Protein AF-A0A0M8QM57-F1 (afdb_monomer_lite)

Sequence (102 aa):
MPNTLPSSPVSAEESEPPLRSGTGTGDTTLPPTAERCPLLAWGCTSTTSTPTWRLLSAHSTSNGEVEYCKCSCNAVVMLCQGEVAALTALPDTEPDSRDGGE

Organism: NCBI:txid36816

Secondary structure (DSSP, 8-state):
-----------------------------PPP--SS-GGGGGT-----SS--EEEEEEEEETTEEEEEEEETTS-EEEEETTEEEEEEE-------------

pLDDT: mean 71.61, std 16.7, range [43.06, 95.62]

Foldseek 3Di:
DDDDDDDDDDDPPDDPDPPPPPPPVPVPPVPPQCCDDPCVVVVAPDNDGDKDKDWPDWDQDPQGIWTWIAIPLRWIFIDGPNHTPDGPDHRPPPPPPPDDDD

Structure (mmCIF, N/CA/C/O backbone):
data_AF-A0A0M8QM57-F1
#
_entry.id   AF-A0A0M8QM57-F1
#
loop_
_atom_site.group_PDB
_atom_site.id
_atom_site.type_symbol
_atom_site.label_atom_id
_atom_site.label_alt_id
_atom_site.label_comp_id
_atom_site.label_asym_id
_atom_site.label_entity_id
_atom_site.label_seq_id
_atom_site.pdbx_PDB_ins_code
_atom_site.Cartn_x
_atom_site.Cartn_y
_atom_site.Cartn_z
_atom_site.occupancy
_atom_site.B_iso_or_equiv
_atom_site.auth_seq_id
_atom_site.auth_comp_id
_atom_site.auth_asym_id
_atom_site.auth_atom_id
_atom_site.pdbx_PDB_model_num
ATOM 1 N N . MET A 1 1 ? 21.470 16.266 72.851 1.00 47.31 1 MET A N 1
ATOM 2 C CA . MET A 1 1 ? 22.622 15.407 72.489 1.00 47.31 1 MET A CA 1
ATOM 3 C C . MET A 1 1 ? 22.661 14.225 73.450 1.00 47.31 1 MET A C 1
ATOM 5 O O . MET A 1 1 ? 22.453 14.494 74.626 1.00 47.31 1 MET A O 1
ATOM 9 N N . PRO A 1 2 ? 23.015 12.994 73.042 1.00 59.00 2 PRO A N 1
ATOM 10 C CA . PRO A 1 2 ? 22.853 12.324 71.745 1.00 59.00 2 PRO A CA 1
ATOM 11 C C . PRO A 1 2 ? 22.022 11.021 71.891 1.00 59.00 2 PRO A C 1
ATOM 13 O O . PRO A 1 2 ? 21.950 10.463 72.978 1.00 59.00 2 PRO A O 1
ATOM 16 N N . ASN A 1 3 ? 21.426 10.501 70.814 1.00 43.06 3 ASN A N 1
ATOM 17 C CA . ASN A 1 3 ? 21.355 9.043 70.648 1.00 43.06 3 ASN A CA 1
ATOM 18 C C . ASN A 1 3 ? 21.098 8.661 69.180 1.00 43.06 3 ASN A C 1
ATOM 20 O O . ASN A 1 3 ? 19.981 8.704 68.683 1.00 43.06 3 ASN A O 1
ATOM 24 N N . THR A 1 4 ? 22.215 8.394 68.506 1.00 55.38 4 THR A N 1
ATOM 25 C CA . THR A 1 4 ? 22.512 7.214 67.680 1.00 55.38 4 THR A CA 1
ATOM 26 C C . THR A 1 4 ? 21.429 6.685 66.728 1.00 55.38 4 THR A C 1
ATOM 28 O O . THR A 1 4 ? 20.505 5.983 67.129 1.00 55.38 4 THR A O 1
ATOM 31 N N . LEU A 1 5 ? 21.650 6.940 65.433 1.00 64.62 5 LEU A N 1
ATOM 32 C CA . LEU A 1 5 ? 21.105 6.182 64.301 1.00 64.62 5 LEU A CA 1
ATOM 33 C C . LEU A 1 5 ? 21.575 4.717 64.344 1.00 64.62 5 LEU A C 1
ATOM 35 O O . LEU A 1 5 ? 22.778 4.491 64.495 1.00 64.62 5 LEU A O 1
ATOM 39 N N . PRO A 1 6 ? 20.698 3.738 64.076 1.00 60.72 6 PRO A N 1
ATOM 40 C CA . PRO A 1 6 ? 21.114 2.475 63.502 1.00 60.72 6 PRO A CA 1
ATOM 41 C C . PRO A 1 6 ? 20.851 2.441 61.992 1.00 60.72 6 PRO A C 1
ATOM 43 O O . PRO A 1 6 ? 19.786 2.797 61.491 1.00 60.72 6 PRO A O 1
ATOM 46 N N . SER A 1 7 ? 21.902 2.008 61.309 1.00 50.47 7 SER A N 1
ATOM 47 C CA . SER A 1 7 ? 22.045 1.647 59.909 1.00 50.47 7 SER A CA 1
ATOM 48 C C . SER A 1 7 ? 20.844 0.940 59.286 1.00 50.47 7 SER A C 1
ATOM 50 O O . SER A 1 7 ? 20.265 0.025 59.870 1.00 50.47 7 SER A O 1
ATOM 52 N N . SER A 1 8 ? 20.572 1.301 58.032 1.00 59.34 8 SER A N 1
ATOM 53 C CA . SER A 1 8 ? 19.797 0.499 57.091 1.00 59.34 8 SER A CA 1
ATOM 54 C C . SER A 1 8 ? 20.298 -0.944 57.046 1.00 59.34 8 SER A C 1
ATOM 56 O O . SER A 1 8 ? 21.513 -1.178 57.032 1.00 59.34 8 SER A O 1
ATOM 58 N N . PRO A 1 9 ? 19.375 -1.892 56.859 1.00 55.62 9 PRO A N 1
ATOM 59 C CA . PRO A 1 9 ? 19.680 -2.992 55.970 1.00 55.62 9 PRO A CA 1
ATOM 60 C C . PRO A 1 9 ? 18.586 -3.207 54.919 1.00 55.62 9 PRO A C 1
ATOM 62 O O . PRO A 1 9 ? 17.396 -3.152 55.198 1.00 55.62 9 PRO A O 1
ATOM 65 N N . VAL A 1 10 ? 19.094 -3.522 53.730 1.00 43.72 10 VAL A N 1
ATOM 66 C CA . VAL A 1 10 ? 18.578 -4.449 52.720 1.00 43.72 10 VAL A CA 1
ATOM 67 C C . VAL A 1 10 ? 17.299 -4.105 51.944 1.00 43.72 10 VAL A C 1
ATOM 69 O O . VAL A 1 10 ? 16.212 -3.910 52.472 1.00 43.72 10 VAL A O 1
ATOM 72 N N . SER A 1 11 ? 17.514 -4.090 50.627 1.00 50.16 11 SER A N 1
ATOM 73 C CA . SER A 1 11 ? 16.584 -4.233 49.515 1.00 50.16 11 SER A CA 1
ATOM 74 C C . SER A 1 11 ? 15.218 -4.817 49.867 1.00 50.16 11 SER A C 1
ATOM 76 O O . SER A 1 11 ? 15.102 -5.990 50.210 1.00 50.16 11 SER A O 1
ATOM 78 N N . ALA A 1 12 ? 14.175 -4.023 49.635 1.00 51.78 12 ALA A N 1
ATOM 79 C CA . ALA A 1 12 ? 12.869 -4.553 49.280 1.00 51.78 12 ALA A CA 1
ATOM 80 C C . ALA A 1 12 ? 12.930 -5.012 47.813 1.00 51.78 12 ALA A C 1
ATOM 82 O O . ALA A 1 12 ? 12.533 -4.294 46.899 1.00 51.78 12 ALA A O 1
ATOM 83 N N . GLU A 1 13 ? 13.504 -6.191 47.593 1.00 58.16 13 GLU A N 1
ATOM 84 C CA . GLU A 1 13 ? 13.237 -6.989 46.400 1.00 58.16 13 GLU A CA 1
ATOM 85 C C . GLU A 1 13 ? 12.020 -7.860 46.722 1.00 58.16 13 GLU A C 1
ATOM 87 O O . GLU A 1 13 ? 12.171 -8.984 47.169 1.00 58.16 13 GLU A O 1
ATOM 92 N N . GLU A 1 14 ? 10.813 -7.302 46.599 1.00 55.66 14 GLU A N 1
ATOM 93 C CA . GLU A 1 14 ? 9.608 -8.094 46.323 1.00 55.66 14 GLU A CA 1
ATOM 94 C C . GLU A 1 14 ? 8.473 -7.170 45.863 1.00 55.66 14 GLU A C 1
ATOM 96 O O . GLU A 1 14 ? 7.731 -6.554 46.630 1.00 55.66 14 GLU A O 1
ATOM 101 N N . SER A 1 15 ? 8.368 -7.025 44.553 1.00 49.22 15 SER A N 1
ATOM 102 C CA . SER A 1 15 ? 7.103 -6.785 43.869 1.00 49.22 15 SER A CA 1
ATOM 103 C C . SER A 1 15 ? 7.306 -7.319 42.467 1.00 49.22 15 SER A C 1
ATOM 105 O O . SER A 1 15 ? 7.522 -6.568 41.522 1.00 49.22 15 SER A O 1
ATOM 107 N N . GLU A 1 16 ? 7.315 -8.648 42.358 1.00 59.50 16 GLU A N 1
ATOM 108 C CA . GLU A 1 16 ? 7.009 -9.306 41.096 1.00 59.50 16 GLU A CA 1
ATOM 109 C C . GLU A 1 16 ? 5.609 -8.837 40.669 1.00 59.50 16 GLU A C 1
ATOM 111 O O . GLU A 1 16 ? 4.623 -9.149 41.346 1.00 59.50 16 GLU A O 1
ATOM 116 N N . PRO A 1 17 ? 5.458 -8.078 39.567 1.00 58.91 17 PRO A N 1
ATOM 117 C CA . PRO A 1 17 ? 4.183 -8.090 38.875 1.00 58.91 17 PRO A CA 1
ATOM 118 C C . PRO A 1 17 ? 3.970 -9.527 38.382 1.00 58.91 17 PRO A C 1
ATOM 120 O O . PRO A 1 17 ? 4.949 -10.183 38.014 1.00 58.91 17 PRO A O 1
ATOM 123 N N . PRO A 1 18 ? 2.730 -10.047 38.348 1.00 51.38 18 PRO A N 1
ATOM 124 C CA . PRO A 1 18 ? 2.504 -11.383 37.830 1.00 51.38 18 PRO A CA 1
ATOM 125 C C . PRO A 1 18 ? 3.145 -11.455 36.449 1.00 51.38 18 PRO A C 1
ATOM 127 O O . PRO A 1 18 ? 2.838 -10.632 35.579 1.00 51.38 18 PRO A O 1
ATOM 130 N N . LEU A 1 19 ? 4.039 -12.432 36.271 1.00 54.97 19 LEU A N 1
ATOM 131 C CA . LEU A 1 19 ? 4.423 -12.955 34.973 1.00 54.97 19 LEU A CA 1
ATOM 132 C C . LEU A 1 19 ? 3.118 -13.329 34.273 1.00 54.97 19 LEU A C 1
ATOM 134 O O . LEU A 1 19 ? 2.638 -14.461 34.348 1.00 54.97 19 LEU A O 1
ATOM 138 N N . ARG A 1 20 ? 2.503 -12.354 33.594 1.00 56.06 20 ARG A N 1
ATOM 139 C CA . ARG A 1 20 ? 1.579 -12.640 32.517 1.00 56.06 20 ARG A CA 1
ATOM 140 C C . ARG A 1 20 ? 2.465 -13.353 31.523 1.00 56.06 20 ARG A C 1
ATOM 142 O O . ARG A 1 20 ? 3.205 -12.729 30.769 1.00 56.06 20 ARG A O 1
ATOM 149 N N . SER A 1 21 ? 2.399 -14.677 31.599 1.00 56.25 21 SER A N 1
ATOM 150 C CA . SER A 1 21 ? 2.688 -15.590 30.513 1.00 56.25 21 SER A CA 1
ATOM 151 C C . SER A 1 21 ? 1.771 -15.185 29.368 1.00 56.25 21 SER A C 1
ATOM 153 O O . SER A 1 21 ? 0.741 -15.790 29.100 1.00 56.25 21 SER A O 1
ATOM 155 N N . GLY A 1 22 ? 2.122 -14.076 28.726 1.00 46.59 22 GLY A N 1
ATOM 156 C CA . GLY A 1 22 ? 1.784 -13.824 27.359 1.00 46.59 22 GLY A CA 1
ATOM 157 C C . GLY A 1 22 ? 2.659 -14.773 26.577 1.00 46.59 22 GLY A C 1
ATOM 158 O O . GLY A 1 22 ? 3.686 -14.379 26.037 1.00 46.59 22 GLY A O 1
ATOM 159 N N . THR A 1 23 ? 2.199 -16.014 26.457 1.00 53.28 23 THR A N 1
ATOM 160 C CA . THR A 1 23 ? 2.256 -16.705 25.175 1.00 53.28 23 THR A CA 1
ATOM 161 C C . THR A 1 23 ? 1.444 -15.856 24.192 1.00 53.28 23 THR A C 1
ATOM 163 O O . THR A 1 23 ? 0.361 -16.221 23.754 1.00 53.28 23 THR A O 1
ATOM 166 N N . GLY A 1 24 ? 1.939 -14.653 23.895 1.00 47.25 24 GLY A N 1
ATOM 167 C CA . GLY A 1 24 ? 1.689 -14.015 22.633 1.00 47.25 24 GLY A CA 1
ATOM 168 C C . GLY A 1 24 ? 2.493 -14.870 21.691 1.00 47.25 24 GLY A C 1
ATOM 169 O O . GLY A 1 24 ? 3.688 -14.646 21.515 1.00 47.25 24 GLY A O 1
ATOM 170 N N . THR A 1 25 ? 1.847 -15.923 21.185 1.00 53.41 25 THR A N 1
ATOM 171 C CA . THR A 1 25 ? 2.138 -16.458 19.867 1.00 53.41 25 THR A CA 1
ATOM 172 C C . THR A 1 25 ? 2.522 -15.245 19.059 1.00 53.41 25 THR A C 1
ATOM 174 O O . THR A 1 25 ? 1.704 -14.334 18.910 1.00 53.41 25 THR A O 1
ATOM 177 N N . GLY A 1 26 ? 3.803 -15.155 18.712 1.00 52.69 26 GLY A N 1
ATOM 178 C CA . GLY A 1 26 ? 4.236 -14.178 17.756 1.00 52.69 26 GLY A CA 1
ATOM 179 C C . GLY A 1 26 ? 3.374 -14.451 16.545 1.00 52.69 26 GLY A C 1
ATOM 180 O O . GLY A 1 26 ? 3.704 -15.307 15.736 1.00 52.69 26 GLY A O 1
ATOM 181 N N . ASP A 1 27 ? 2.301 -13.686 16.402 1.00 50.94 27 ASP A N 1
ATOM 182 C CA . A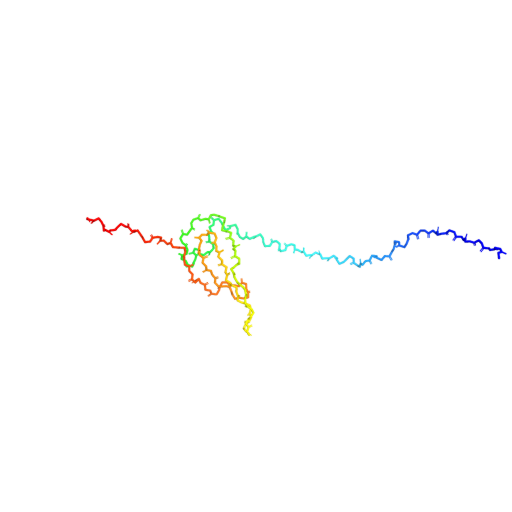SP A 1 27 ? 1.827 -13.273 15.107 1.00 50.94 27 ASP A CA 1
ATOM 183 C C . ASP A 1 27 ? 2.880 -12.281 14.601 1.00 50.94 27 ASP A C 1
ATOM 185 O O . ASP A 1 27 ? 2.665 -11.105 14.350 1.00 50.94 27 ASP A O 1
ATOM 189 N N . THR A 1 28 ? 4.112 -12.779 14.485 1.00 49.28 28 THR A N 1
ATOM 190 C CA . THR A 1 28 ? 4.926 -12.433 13.352 1.00 49.28 28 THR A CA 1
ATOM 191 C C . THR A 1 28 ? 4.198 -13.116 12.206 1.00 49.28 28 THR A C 1
ATOM 193 O O . THR A 1 28 ? 4.602 -14.183 11.747 1.00 49.28 28 THR A O 1
ATOM 196 N N . THR A 1 29 ? 3.081 -12.515 11.774 1.00 50.25 29 THR A N 1
ATOM 197 C CA . THR A 1 29 ? 2.732 -12.513 10.365 1.00 50.25 29 THR A CA 1
ATOM 198 C C . THR A 1 29 ? 3.994 -11.996 9.701 1.00 50.25 29 THR A C 1
ATOM 200 O O . THR A 1 29 ? 4.246 -10.794 9.621 1.00 50.25 29 THR A O 1
ATOM 203 N N . LEU A 1 30 ? 4.880 -12.933 9.356 1.00 49.00 30 LEU A N 1
ATOM 204 C CA . LEU A 1 30 ? 5.945 -12.678 8.419 1.00 49.00 30 LEU A CA 1
ATOM 205 C C . LEU A 1 30 ? 5.203 -12.072 7.234 1.00 49.00 30 LEU A C 1
ATOM 207 O O . LEU A 1 30 ? 4.284 -12.731 6.728 1.00 49.00 30 LEU A O 1
ATOM 211 N N . PRO A 1 31 ? 5.492 -10.810 6.864 1.00 56.34 31 PRO A N 1
ATOM 212 C CA . PRO A 1 31 ? 4.824 -10.219 5.726 1.00 56.34 31 PRO A CA 1
ATOM 213 C C . PRO A 1 31 ? 5.016 -11.216 4.585 1.00 56.34 31 PRO A C 1
ATOM 215 O O . PRO A 1 31 ? 6.135 -11.734 4.449 1.00 56.34 31 PRO A O 1
ATOM 218 N N . PRO A 1 32 ? 3.945 -11.567 3.842 1.00 53.28 32 PRO A N 1
ATOM 219 C CA . PRO A 1 32 ? 4.076 -12.479 2.717 1.00 53.28 32 PRO A CA 1
ATOM 220 C C . PRO A 1 32 ? 5.285 -11.992 1.943 1.00 53.28 32 PRO A C 1
ATOM 222 O O . PRO A 1 32 ? 5.391 -10.782 1.731 1.00 53.28 32 PRO A O 1
ATOM 225 N N . THR A 1 33 ? 6.234 -12.886 1.657 1.00 53.94 33 THR A N 1
ATOM 226 C CA . THR A 1 33 ? 7.434 -12.589 0.874 1.00 53.94 33 THR A CA 1
ATOM 227 C C . THR A 1 33 ? 6.948 -12.035 -0.449 1.00 53.94 33 THR A C 1
ATOM 229 O O . THR A 1 33 ? 6.658 -12.766 -1.396 1.00 53.94 33 THR A O 1
ATOM 232 N N . ALA A 1 34 ? 6.715 -10.731 -0.460 1.00 56.06 34 ALA A N 1
ATOM 233 C CA . ALA A 1 34 ? 6.152 -10.005 -1.559 1.00 56.06 34 ALA A CA 1
ATOM 234 C C . ALA A 1 34 ? 7.357 -9.732 -2.433 1.00 56.06 34 ALA A C 1
ATOM 236 O O . ALA A 1 34 ? 7.821 -8.606 -2.544 1.00 56.06 34 ALA A O 1
ATOM 237 N N . GLU A 1 35 ? 7.840 -10.809 -3.062 1.00 60.16 35 GLU A N 1
ATOM 238 C CA . GLU A 1 35 ? 8.850 -10.843 -4.123 1.00 60.16 35 GLU A CA 1
ATOM 239 C C . GLU A 1 35 ? 8.461 -9.926 -5.297 1.00 60.16 35 GLU A C 1
ATOM 241 O O . GLU A 1 35 ? 9.180 -9.814 -6.292 1.00 60.16 35 GLU A O 1
ATOM 246 N N . ARG A 1 36 ? 7.278 -9.304 -5.217 1.00 67.62 36 ARG A N 1
ATOM 247 C CA . ARG A 1 36 ? 6.707 -8.354 -6.146 1.00 67.62 36 ARG A CA 1
ATOM 248 C C . ARG A 1 36 ? 5.827 -7.339 -5.413 1.00 67.62 36 ARG A C 1
ATOM 250 O O . ARG A 1 36 ? 5.285 -7.621 -4.346 1.00 67.62 36 ARG A O 1
ATOM 257 N N . CYS A 1 37 ? 5.614 -6.180 -6.033 1.00 73.94 37 CYS A N 1
ATOM 258 C CA . CYS A 1 37 ? 4.704 -5.159 -5.523 1.00 73.94 37 CYS A CA 1
ATOM 259 C C . CYS A 1 37 ? 3.285 -5.740 -5.311 1.00 73.94 37 CYS A C 1
ATOM 261 O O . CYS A 1 37 ? 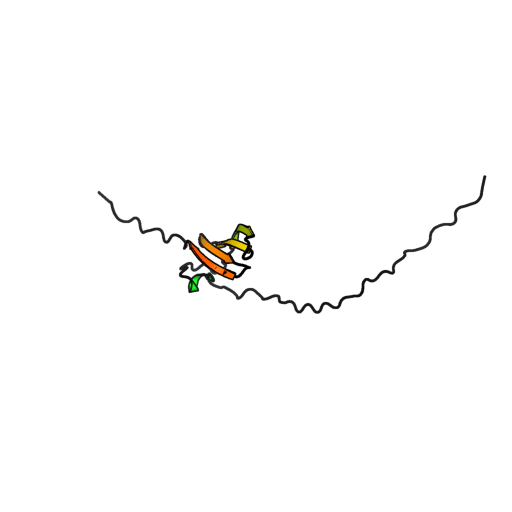2.696 -6.243 -6.270 1.00 73.94 37 CYS A O 1
ATOM 263 N N . PRO A 1 38 ? 2.682 -5.647 -4.108 1.00 74.38 38 PRO A N 1
ATOM 264 C CA . PRO A 1 38 ? 1.345 -6.201 -3.845 1.00 74.38 38 PRO A CA 1
ATOM 265 C C . PRO A 1 38 ? 0.244 -5.485 -4.644 1.00 74.38 38 PRO A C 1
ATOM 267 O O . PRO A 1 38 ? -0.864 -5.993 -4.791 1.00 74.38 38 PRO A O 1
ATOM 270 N N . LEU A 1 39 ? 0.564 -4.327 -5.228 1.00 79.56 39 LEU A N 1
ATOM 271 C CA . LEU A 1 39 ? -0.313 -3.590 -6.131 1.00 79.56 39 LEU A CA 1
ATOM 272 C C . LEU A 1 39 ? -0.358 -4.167 -7.550 1.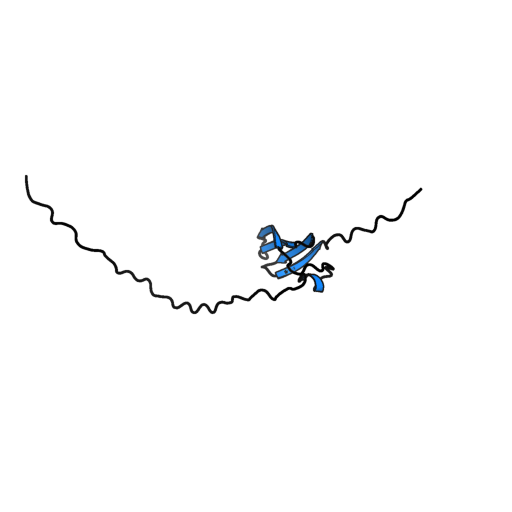00 79.56 39 LEU A C 1
ATOM 274 O O . LEU A 1 39 ? -1.051 -3.614 -8.397 1.00 79.56 39 LEU A O 1
ATOM 278 N N . LEU A 1 40 ? 0.340 -5.271 -7.837 1.00 79.44 40 LEU A N 1
ATOM 279 C CA . LEU A 1 40 ? 0.227 -5.978 -9.120 1.00 79.44 40 LEU A CA 1
ATOM 280 C C . LEU A 1 40 ? -1.214 -6.375 -9.439 1.00 79.44 40 LEU A C 1
ATOM 282 O O . LEU A 1 40 ? -1.669 -6.172 -10.560 1.00 79.44 40 LEU A O 1
ATOM 286 N N . ALA A 1 41 ? -1.949 -6.874 -8.441 1.00 77.75 41 ALA A N 1
ATOM 287 C CA . ALA A 1 41 ? -3.369 -7.200 -8.586 1.00 77.75 41 ALA A CA 1
ATOM 288 C C . ALA A 1 41 ? -4.239 -5.963 -8.894 1.00 77.75 41 ALA A C 1
ATOM 290 O O . ALA A 1 41 ? -5.353 -6.100 -9.387 1.00 77.75 41 ALA A O 1
ATOM 291 N N . TRP A 1 42 ? -3.707 -4.765 -8.639 1.00 76.88 42 TRP A N 1
ATOM 292 C CA . TRP A 1 42 ? -4.345 -3.470 -8.864 1.00 76.88 42 TRP A CA 1
ATOM 293 C C . TRP A 1 42 ? -3.816 -2.752 -10.120 1.00 76.88 42 TRP A C 1
ATOM 295 O O . TRP A 1 42 ? -4.151 -1.594 -10.350 1.00 76.88 42 TRP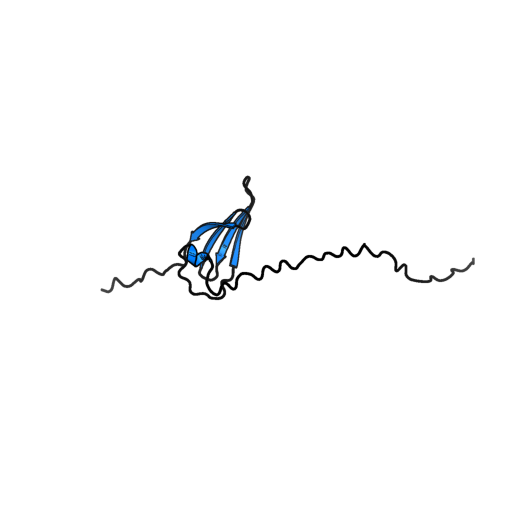 A O 1
ATOM 305 N N . GLY A 1 43 ? -2.991 -3.416 -10.939 1.00 74.56 43 GLY A N 1
ATOM 306 C CA . GLY A 1 43 ? -2.464 -2.867 -12.193 1.00 74.56 43 GLY A CA 1
ATOM 307 C C . GLY A 1 43 ? -1.090 -2.199 -12.091 1.00 74.56 43 GLY A C 1
ATOM 308 O O . GLY A 1 43 ? -0.608 -1.651 -13.078 1.00 74.56 43 GLY A O 1
ATOM 309 N N . CYS A 1 44 ? -0.422 -2.254 -10.935 1.00 75.81 44 CYS A N 1
ATOM 310 C CA . CYS A 1 44 ? 0.967 -1.811 -10.827 1.00 75.81 44 CYS A CA 1
ATOM 311 C C . CYS A 1 44 ? 1.878 -2.747 -11.629 1.00 75.81 44 CYS A C 1
ATOM 313 O O . CYS A 1 44 ? 1.946 -3.940 -11.353 1.00 75.81 44 CYS A O 1
ATOM 315 N N . THR A 1 45 ? 2.622 -2.211 -12.592 1.00 74.38 45 THR A N 1
ATOM 316 C CA . THR A 1 45 ? 3.543 -2.980 -13.451 1.00 74.38 45 THR A CA 1
ATOM 317 C C . THR A 1 45 ? 4.955 -3.089 -12.876 1.00 74.38 45 THR A C 1
ATOM 319 O O . THR A 1 45 ? 5.847 -3.659 -13.504 1.00 74.38 45 THR A O 1
ATOM 322 N N . SER A 1 46 ? 5.183 -2.552 -11.676 1.00 74.38 46 SER A N 1
ATOM 323 C CA . SER A 1 46 ? 6.509 -2.521 -11.071 1.00 74.38 46 SER A CA 1
ATOM 324 C C . SER A 1 46 ? 7.006 -3.919 -10.711 1.00 74.38 46 SER A C 1
ATOM 326 O O . SER A 1 46 ? 6.359 -4.668 -9.978 1.00 74.38 46 SER A O 1
ATOM 328 N N . THR A 1 47 ? 8.213 -4.240 -11.174 1.00 72.00 47 THR A N 1
ATOM 329 C CA . THR A 1 47 ? 8.923 -5.486 -10.862 1.00 72.00 47 THR A CA 1
ATOM 330 C C . THR A 1 47 ? 9.727 -5.405 -9.563 1.00 72.00 47 THR A C 1
ATOM 332 O O . THR A 1 47 ? 10.568 -6.264 -9.319 1.00 72.00 47 THR A O 1
ATOM 335 N N . THR A 1 48 ? 9.516 -4.373 -8.738 1.00 71.31 48 THR A N 1
ATOM 336 C CA . THR A 1 48 ? 10.253 -4.194 -7.482 1.00 71.31 48 THR A CA 1
ATOM 337 C C . THR A 1 48 ? 9.973 -5.351 -6.528 1.00 71.31 48 THR A C 1
ATOM 339 O O . THR A 1 48 ? 8.838 -5.533 -6.083 1.00 71.31 48 THR A O 1
ATOM 342 N N . SER A 1 49 ? 11.026 -6.103 -6.201 1.00 69.19 49 SER A N 1
ATOM 343 C CA . SER A 1 49 ? 10.949 -7.291 -5.343 1.00 69.19 49 SER A CA 1
ATOM 344 C C . SER A 1 49 ? 10.912 -6.995 -3.848 1.00 69.19 49 SER A C 1
ATOM 346 O O . SER A 1 49 ? 10.609 -7.877 -3.059 1.00 69.19 49 SER A O 1
ATOM 348 N N . THR A 1 50 ? 11.211 -5.759 -3.449 1.00 74.19 50 THR A N 1
ATOM 349 C CA . THR A 1 50 ? 11.165 -5.297 -2.055 1.00 74.19 50 THR A CA 1
ATOM 350 C C . THR A 1 50 ? 10.459 -3.940 -1.984 1.00 74.19 50 THR A C 1
ATOM 352 O O . THR A 1 50 ? 11.097 -2.896 -1.816 1.00 74.19 50 THR A O 1
ATOM 355 N N . PRO A 1 51 ? 9.128 -3.904 -2.193 1.00 79.75 51 PRO A N 1
ATOM 356 C CA . PRO A 1 51 ? 8.377 -2.658 -2.127 1.00 79.75 51 PRO A CA 1
ATOM 357 C C . PRO A 1 51 ? 8.478 -2.073 -0.714 1.00 79.75 51 PRO A C 1
ATOM 359 O O . PRO A 1 51 ? 8.078 -2.707 0.261 1.00 79.75 51 PRO A O 1
ATOM 362 N N . THR A 1 52 ? 9.007 -0.857 -0.599 1.00 85.56 52 THR A N 1
ATOM 363 C CA . THR A 1 52 ? 8.968 -0.100 0.656 1.00 85.56 52 THR A CA 1
ATOM 364 C C . THR A 1 52 ? 7.816 0.887 0.612 1.00 85.56 52 THR A C 1
ATOM 366 O O . THR A 1 52 ? 7.434 1.374 -0.455 1.00 85.56 52 THR A O 1
ATOM 369 N N . TRP A 1 53 ? 7.248 1.170 1.779 1.00 87.88 53 TRP A N 1
ATOM 370 C CA . TRP A 1 53 ? 6.080 2.026 1.920 1.00 87.88 53 TRP A CA 1
ATOM 371 C C . TRP A 1 53 ? 6.430 3.263 2.725 1.00 87.88 53 TRP A C 1
ATOM 373 O O . TRP A 1 53 ? 7.113 3.190 3.746 1.00 87.88 53 TRP A O 1
ATOM 383 N N . ARG A 1 54 ? 5.946 4.409 2.258 1.00 92.75 54 ARG A N 1
ATOM 384 C CA . ARG A 1 54 ? 6.019 5.678 2.968 1.00 92.75 54 ARG A CA 1
ATOM 385 C C . ARG A 1 54 ? 4.608 6.215 3.144 1.00 92.75 54 ARG A C 1
ATOM 387 O O . ARG A 1 54 ? 3.923 6.467 2.155 1.00 92.75 54 ARG A O 1
ATOM 394 N N . LEU A 1 55 ? 4.213 6.451 4.388 1.00 94.19 55 LEU A N 1
ATOM 395 C CA . LEU A 1 55 ? 3.010 7.213 4.699 1.00 94.19 55 LEU A CA 1
ATOM 396 C C . LEU A 1 55 ? 3.197 8.662 4.223 1.00 94.19 55 LEU A C 1
ATOM 398 O O . LEU A 1 55 ? 4.186 9.310 4.568 1.00 94.19 55 LEU A O 1
ATOM 402 N N . LEU A 1 56 ? 2.277 9.146 3.392 1.00 93.50 56 LEU A N 1
ATOM 403 C CA . LEU A 1 56 ? 2.225 10.531 2.925 1.00 93.50 56 LEU A CA 1
ATOM 404 C C . LEU A 1 56 ? 1.371 11.383 3.860 1.00 93.50 56 LEU A C 1
ATOM 406 O O . LEU A 1 56 ? 1.796 12.459 4.274 1.00 93.50 56 LEU A O 1
ATOM 410 N N . SER A 1 57 ? 0.176 10.897 4.192 1.00 94.38 57 SER A N 1
ATOM 411 C CA . SER A 1 57 ? -0.732 11.554 5.126 1.00 94.38 57 SER A CA 1
ATOM 412 C C . SER A 1 57 ? -1.672 10.546 5.777 1.00 94.38 57 SER A C 1
ATOM 414 O O . SER A 1 57 ? -1.959 9.495 5.210 1.00 94.38 57 SER A O 1
ATOM 416 N N . ALA A 1 58 ? -2.151 10.884 6.969 1.00 94.31 58 ALA A N 1
ATOM 417 C CA . ALA A 1 58 ? -3.176 10.140 7.685 1.00 94.31 58 ALA A CA 1
ATOM 418 C C . ALA A 1 58 ? -4.218 11.126 8.216 1.00 94.31 58 ALA A C 1
ATOM 420 O O . ALA A 1 58 ? -3.876 12.214 8.691 1.00 94.31 58 ALA A O 1
ATOM 421 N N . HIS A 1 59 ? -5.488 10.758 8.103 1.00 92.94 59 HIS A N 1
ATOM 422 C CA . HIS A 1 59 ? -6.621 11.587 8.475 1.00 92.94 59 HIS A CA 1
ATOM 423 C C . HIS A 1 59 ? -7.673 10.734 9.176 1.00 92.94 59 HIS A C 1
ATOM 425 O O . HIS A 1 59 ? -8.184 9.771 8.606 1.00 92.94 59 HIS A O 1
ATOM 431 N N . SER A 1 60 ? -8.057 11.120 10.388 1.00 93.81 60 SER A N 1
ATOM 432 C CA . SER A 1 60 ? -9.212 10.522 11.052 1.00 93.81 60 SER A CA 1
ATOM 433 C C . SER A 1 60 ? -10.493 11.164 10.509 1.00 93.81 60 SER A C 1
ATOM 435 O O . SER A 1 60 ? -10.643 12.387 10.503 1.00 93.81 60 SER A O 1
ATOM 437 N N . THR A 1 61 ? -11.423 10.341 10.036 1.00 89.25 61 THR A N 1
ATOM 438 C CA . THR A 1 61 ? -12.745 10.751 9.542 1.00 89.25 61 THR A CA 1
ATOM 439 C C . THR A 1 61 ? -13.842 10.172 10.436 1.00 89.25 61 THR A C 1
ATOM 441 O O . THR A 1 61 ? -13.586 9.292 11.257 1.00 89.25 61 THR A O 1
ATOM 444 N N . SER A 1 62 ? -15.095 10.607 10.260 1.00 91.44 62 SER A N 1
ATOM 445 C CA . SER A 1 62 ? -16.239 10.004 10.967 1.00 91.44 62 SER A CA 1
ATOM 446 C C . SER A 1 62 ? -16.417 8.508 10.677 1.00 91.44 62 SER A C 1
ATOM 448 O O . SER A 1 62 ? -17.050 7.810 11.462 1.00 91.44 62 SER A O 1
ATOM 450 N N . ASN A 1 63 ? -15.862 8.022 9.562 1.00 85.25 63 ASN A N 1
ATOM 451 C CA . ASN A 1 63 ? -15.972 6.639 9.098 1.00 85.25 63 ASN A CA 1
ATOM 452 C C . ASN A 1 63 ? -14.721 5.798 9.427 1.00 85.25 63 ASN A C 1
ATOM 454 O O . ASN A 1 63 ? -14.602 4.663 8.964 1.00 85.25 63 ASN A O 1
ATOM 458 N N . GLY A 1 64 ? -13.786 6.347 10.209 1.00 90.44 64 GLY A N 1
ATOM 459 C CA . GLY A 1 64 ? -12.517 5.712 10.562 1.00 90.44 64 GLY A CA 1
ATOM 460 C C . GLY A 1 64 ? -11.308 6.440 9.982 1.00 90.44 64 GLY A C 1
ATOM 461 O O . GLY A 1 64 ? -11.406 7.579 9.517 1.00 90.44 64 GLY A O 1
ATOM 462 N N . GLU A 1 65 ? -10.153 5.788 10.038 1.00 94.12 65 GLU A N 1
ATOM 463 C CA . GLU A 1 65 ? -8.886 6.369 9.594 1.00 94.12 65 GLU A CA 1
ATOM 464 C C . GLU A 1 65 ? -8.654 6.140 8.104 1.00 94.12 65 GLU A C 1
ATOM 466 O O . GLU A 1 65 ? -8.868 5.040 7.591 1.00 94.12 65 GLU A O 1
ATOM 471 N N . VAL A 1 66 ? -8.221 7.200 7.424 1.00 94.94 66 VAL A N 1
ATOM 472 C CA . VAL A 1 66 ? -7.826 7.197 6.018 1.00 94.94 66 VAL A CA 1
ATOM 473 C C . VAL A 1 66 ? -6.346 7.527 5.937 1.00 94.94 66 VAL A C 1
ATOM 475 O O . VAL A 1 66 ? -5.911 8.562 6.440 1.00 94.94 66 VAL A O 1
ATOM 478 N N . GLU A 1 67 ? -5.579 6.687 5.259 1.00 95.62 67 GLU A N 1
ATOM 479 C CA . GLU A 1 67 ? -4.141 6.863 5.086 1.00 95.62 67 GLU A CA 1
ATOM 480 C C . GLU A 1 67 ? -3.789 6.869 3.604 1.00 95.62 67 GLU A C 1
ATOM 482 O O . GLU A 1 67 ? -4.301 6.078 2.817 1.00 95.62 67 GLU A O 1
ATOM 487 N N . TYR A 1 68 ? -2.884 7.754 3.211 1.00 94.00 68 TYR A N 1
ATOM 488 C CA . TYR A 1 68 ? -2.323 7.787 1.871 1.00 94.00 68 TYR A CA 1
ATOM 489 C C . TYR A 1 68 ? -0.894 7.278 1.940 1.00 94.00 68 TYR A C 1
ATOM 491 O O . TYR A 1 68 ? -0.037 7.903 2.563 1.00 94.00 68 TYR A O 1
ATOM 499 N N . CYS A 1 69 ? -0.619 6.162 1.276 1.00 92.31 69 CYS A N 1
ATOM 500 C CA . CYS A 1 69 ? 0.685 5.511 1.295 1.00 92.31 69 CYS A CA 1
ATOM 501 C C . CYS A 1 69 ? 1.289 5.491 -0.107 1.00 92.31 69 CYS A C 1
ATOM 503 O O . CYS A 1 69 ? 0.638 5.109 -1.078 1.00 92.31 69 CYS A O 1
ATOM 505 N N . LYS A 1 70 ? 2.562 5.874 -0.211 1.00 90.62 70 LYS A N 1
ATOM 506 C CA . LYS A 1 70 ? 3.352 5.790 -1.437 1.00 90.62 70 LYS A CA 1
ATOM 507 C C . LYS A 1 70 ? 4.276 4.584 -1.378 1.00 90.62 70 LYS A C 1
ATOM 509 O O . LYS A 1 70 ? 5.074 4.451 -0.450 1.00 90.62 70 LYS A O 1
ATOM 514 N N . CYS A 1 71 ? 4.194 3.732 -2.388 1.00 87.94 71 CYS A N 1
ATOM 515 C CA . CYS A 1 71 ? 5.141 2.645 -2.587 1.00 87.94 71 CYS A CA 1
ATOM 516 C C . CYS A 1 71 ? 6.428 3.179 -3.239 1.00 87.94 71 CYS A C 1
ATOM 518 O O . CYS A 1 71 ? 6.396 4.142 -4.008 1.00 87.94 71 CYS A O 1
ATOM 520 N N . SER A 1 72 ? 7.560 2.511 -3.015 1.00 87.06 72 SER A N 1
ATOM 521 C CA . SER A 1 72 ? 8.836 2.794 -3.693 1.00 87.06 72 SER A CA 1
ATOM 522 C C . SER A 1 72 ? 8.774 2.721 -5.217 1.00 87.06 72 SER A C 1
ATOM 524 O O . SER A 1 72 ? 9.609 3.322 -5.883 1.00 87.06 72 SER A O 1
ATOM 526 N N . CYS A 1 73 ? 7.778 2.036 -5.784 1.00 84.88 73 CYS A N 1
ATOM 527 C CA . CYS A 1 73 ? 7.540 2.055 -7.221 1.00 84.88 73 CYS A CA 1
ATOM 528 C C . CYS A 1 73 ? 6.937 3.368 -7.735 1.00 84.88 73 CYS A C 1
ATOM 530 O O . CYS A 1 73 ? 6.865 3.523 -8.940 1.00 84.88 73 CYS A O 1
ATOM 532 N N . ASN A 1 74 ? 6.556 4.301 -6.855 1.00 86.31 74 ASN A N 1
ATOM 533 C CA . ASN A 1 74 ? 5.783 5.529 -7.088 1.00 86.31 74 ASN A CA 1
ATOM 534 C C . ASN A 1 74 ? 4.256 5.389 -7.144 1.00 86.31 74 ASN A C 1
ATOM 536 O O . ASN A 1 74 ? 3.582 6.414 -7.196 1.00 86.31 74 ASN A O 1
ATOM 540 N N . ALA A 1 75 ? 3.701 4.182 -7.018 1.00 87.88 75 ALA A N 1
ATOM 541 C CA . ALA A 1 75 ? 2.260 4.016 -6.835 1.00 87.88 75 ALA A CA 1
ATOM 542 C C . ALA A 1 75 ? 1.776 4.660 -5.523 1.00 87.88 75 ALA A C 1
ATOM 544 O O . ALA A 1 75 ? 2.474 4.594 -4.505 1.00 87.88 75 ALA A O 1
ATOM 545 N N . VAL A 1 76 ? 0.567 5.224 -5.530 1.00 90.94 76 VAL A N 1
ATOM 546 C CA . VAL A 1 76 ? -0.091 5.783 -4.340 1.00 90.94 76 VAL A CA 1
ATOM 547 C C . VAL A 1 76 ? -1.407 5.061 -4.104 1.00 90.94 76 VAL A C 1
ATOM 549 O O . VAL A 1 76 ? -2.236 4.964 -5.008 1.00 90.94 76 VAL A O 1
ATOM 552 N N . VAL A 1 77 ? -1.597 4.575 -2.881 1.00 92.00 77 VAL A N 1
ATOM 553 C CA . VAL A 1 77 ? -2.840 3.949 -2.425 1.00 92.00 77 VAL A CA 1
ATOM 554 C C . VAL A 1 77 ? -3.476 4.745 -1.306 1.00 92.00 77 VAL A C 1
ATOM 556 O O . VAL A 1 77 ? -2.790 5.400 -0.522 1.00 92.00 77 VAL A O 1
ATOM 559 N N . MET A 1 78 ? -4.793 4.617 -1.223 1.00 92.44 78 MET A N 1
ATOM 560 C CA . MET A 1 78 ? -5.593 5.007 -0.080 1.00 92.44 78 MET A CA 1
ATOM 561 C C . MET A 1 78 ? -5.925 3.753 0.728 1.00 92.44 78 MET A C 1
ATOM 563 O O . MET A 1 78 ? -6.514 2.807 0.194 1.00 92.44 78 MET A O 1
ATOM 567 N N . LEU A 1 79 ? -5.548 3.752 2.000 1.00 92.06 79 LEU A N 1
ATOM 568 C CA . LEU A 1 79 ? -5.965 2.765 2.981 1.00 92.06 79 LEU A CA 1
ATOM 569 C C . LEU A 1 79 ? -7.130 3.333 3.795 1.00 92.06 79 LEU A C 1
ATOM 571 O O . LEU A 1 79 ? -7.104 4.502 4.178 1.00 92.06 79 LEU A O 1
ATOM 575 N N . CYS A 1 80 ? -8.120 2.500 4.086 1.00 92.00 80 CYS A N 1
ATOM 576 C CA . CYS A 1 80 ? -9.163 2.777 5.065 1.00 92.00 80 CYS A CA 1
ATOM 577 C C . CYS A 1 80 ? -9.052 1.721 6.165 1.00 92.00 80 CYS A C 1
ATOM 579 O O . CYS A 1 80 ? -9.161 0.534 5.875 1.00 92.00 80 CYS A O 1
ATOM 581 N N . GLN A 1 81 ? -8.821 2.144 7.411 1.00 88.81 81 GLN A N 1
ATOM 582 C CA . GLN A 1 81 ? -8.618 1.239 8.556 1.00 88.81 81 GLN A CA 1
ATOM 583 C C . GLN A 1 81 ? -7.519 0.179 8.312 1.00 88.81 81 GLN A C 1
ATOM 585 O O . GLN A 1 81 ? -7.647 -0.971 8.720 1.00 88.81 81 GLN A O 1
ATOM 590 N N . GLY A 1 82 ? -6.438 0.563 7.623 1.00 85.19 82 GLY A N 1
ATOM 591 C CA . GLY A 1 82 ? -5.322 -0.329 7.290 1.00 85.19 82 GLY A CA 1
ATOM 592 C C . GLY A 1 82 ? -5.536 -1.237 6.069 1.00 85.19 82 GLY A C 1
ATOM 593 O O . GLY A 1 82 ? -4.607 -1.943 5.680 1.00 85.19 82 GLY A O 1
ATOM 594 N N . GLU A 1 83 ? -6.704 -1.202 5.419 1.00 87.50 83 GLU A N 1
ATOM 595 C CA . GLU A 1 83 ? -6.999 -1.989 4.212 1.00 87.50 83 GLU A CA 1
ATOM 596 C C . GLU A 1 83 ? -6.971 -1.128 2.943 1.00 87.50 83 GLU A C 1
ATOM 598 O O . GLU A 1 83 ? -7.434 0.010 2.952 1.00 87.50 83 GLU A O 1
ATOM 603 N N . VAL A 1 84 ? -6.468 -1.663 1.821 1.00 87.50 84 VAL A N 1
ATOM 604 C CA . VAL A 1 84 ? -6.437 -0.941 0.532 1.00 87.50 84 VAL A CA 1
ATOM 605 C C . VAL A 1 84 ? -7.857 -0.709 0.027 1.00 87.50 84 VAL A C 1
ATOM 607 O O . VAL A 1 84 ? -8.518 -1.629 -0.448 1.00 87.50 84 VAL A O 1
ATOM 610 N N . ALA A 1 85 ? -8.299 0.544 0.093 1.00 88.81 85 ALA A N 1
ATOM 611 C CA . ALA A 1 85 ? -9.600 0.976 -0.397 1.00 88.81 85 ALA A CA 1
ATOM 612 C C . ALA A 1 85 ? -9.538 1.418 -1.865 1.00 88.81 85 ALA A C 1
ATOM 614 O O . ALA A 1 85 ? -10.477 1.184 -2.624 1.00 88.81 85 ALA A O 1
ATOM 615 N N . ALA A 1 86 ? -8.437 2.056 -2.275 1.00 88.62 86 ALA A N 1
ATOM 616 C CA . ALA A 1 86 ? -8.256 2.512 -3.649 1.00 88.62 86 ALA A CA 1
ATOM 617 C C . ALA A 1 86 ? -6.780 2.641 -4.044 1.00 88.62 86 ALA A C 1
ATOM 619 O O . ALA A 1 86 ? -5.923 2.982 -3.228 1.00 88.62 86 ALA A O 1
ATOM 620 N N . LEU A 1 87 ? -6.502 2.460 -5.336 1.00 88.44 87 LEU A N 1
ATOM 621 C CA . LEU A 1 87 ? -5.258 2.883 -5.973 1.00 88.44 87 LEU A CA 1
ATOM 622 C C . LEU A 1 87 ? -5.489 4.257 -6.611 1.00 88.44 87 LEU A C 1
ATOM 624 O O . LEU A 1 87 ? -6.269 4.377 -7.552 1.00 88.44 87 LEU A O 1
ATOM 628 N N . THR A 1 88 ? -4.846 5.297 -6.084 1.00 88.56 88 THR A N 1
ATOM 629 C CA . THR A 1 88 ? -5.099 6.688 -6.495 1.00 88.56 88 THR A CA 1
ATOM 630 C C . THR A 1 88 ? -4.128 7.171 -7.565 1.00 88.56 88 THR A C 1
ATOM 632 O O . THR A 1 88 ? -4.450 8.096 -8.304 1.00 88.56 88 THR A O 1
ATOM 635 N N . ALA A 1 89 ? -2.942 6.565 -7.648 1.00 85.38 89 ALA A N 1
ATOM 636 C CA . ALA A 1 89 ? -1.982 6.815 -8.715 1.00 85.38 89 ALA A CA 1
ATOM 637 C C . ALA A 1 89 ? -1.174 5.551 -9.017 1.00 85.38 89 ALA A C 1
ATOM 639 O O . ALA A 1 89 ? -0.686 4.876 -8.105 1.00 85.38 89 ALA A O 1
ATOM 640 N N . LEU A 1 90 ? -1.021 5.251 -10.303 1.00 82.62 90 LEU A N 1
ATOM 641 C CA . LEU A 1 90 ? -0.065 4.264 -10.793 1.00 82.62 90 LEU A CA 1
ATOM 642 C C . LEU A 1 90 ? 1.314 4.915 -10.928 1.00 82.62 90 LEU A C 1
ATOM 644 O O . LEU A 1 90 ? 1.394 6.136 -11.057 1.00 82.62 90 LEU A O 1
ATOM 648 N N . PRO A 1 91 ? 2.401 4.129 -10.882 1.00 73.31 91 PRO A N 1
ATOM 649 C CA . PRO A 1 91 ? 3.701 4.671 -11.224 1.00 73.31 91 PRO A CA 1
ATOM 650 C C . PRO A 1 91 ? 3.637 5.162 -12.669 1.00 73.31 91 PRO A C 1
ATOM 652 O O . PRO A 1 91 ? 3.181 4.406 -13.532 1.00 73.31 91 PRO A O 1
ATOM 655 N N . ASP A 1 92 ? 4.030 6.416 -12.913 1.00 68.25 92 ASP A N 1
ATOM 656 C CA . ASP A 1 92 ? 4.099 6.979 -14.257 1.00 68.25 92 ASP A CA 1
ATOM 657 C C . ASP A 1 92 ? 4.837 5.989 -15.156 1.00 68.25 92 ASP A C 1
ATOM 659 O O . ASP A 1 92 ? 6.042 5.755 -15.036 1.00 68.25 92 ASP A O 1
ATOM 663 N N . THR A 1 93 ? 4.081 5.340 -16.036 1.00 58.50 93 THR A N 1
ATOM 664 C CA . THR A 1 93 ? 4.675 4.744 -17.219 1.00 58.50 93 THR A CA 1
ATOM 665 C C . THR A 1 93 ? 4.890 5.958 -18.091 1.00 58.50 93 THR A C 1
ATOM 667 O O . THR A 1 93 ? 3.938 6.384 -18.740 1.00 58.50 93 THR A O 1
ATOM 670 N N . GLU A 1 94 ? 6.057 6.601 -17.946 1.00 53.81 94 GLU A N 1
ATOM 671 C CA . GLU A 1 94 ? 6.470 7.757 -18.745 1.00 53.81 94 GLU A CA 1
ATOM 672 C C . GLU A 1 94 ? 5.892 7.572 -20.152 1.00 53.81 94 GLU A C 1
ATOM 674 O O . GLU A 1 94 ? 6.228 6.569 -20.799 1.00 53.81 94 GLU A O 1
ATOM 679 N N . PRO A 1 95 ? 4.950 8.423 -20.602 1.00 51.69 95 PRO A N 1
ATOM 680 C CA . PRO A 1 95 ? 4.474 8.321 -21.964 1.00 51.69 95 PRO A CA 1
ATOM 681 C C . PRO A 1 95 ? 5.713 8.514 -22.826 1.00 51.69 95 PRO A C 1
ATOM 683 O O . PRO A 1 95 ? 6.372 9.550 -22.721 1.00 51.69 95 PRO A O 1
ATOM 686 N N . ASP A 1 96 ? 6.059 7.472 -23.587 1.00 52.09 96 ASP A N 1
ATOM 687 C CA . ASP A 1 96 ? 7.123 7.456 -24.583 1.00 52.09 96 ASP A CA 1
ATOM 688 C C . ASP A 1 96 ? 7.007 8.752 -25.387 1.00 52.09 96 ASP A C 1
ATOM 690 O O . ASP A 1 96 ? 6.190 8.885 -26.294 1.00 52.09 96 ASP A O 1
ATOM 694 N N . SER A 1 97 ? 7.776 9.762 -24.981 1.00 55.22 97 SER A N 1
ATOM 695 C CA . SER A 1 97 ? 7.851 11.050 -25.656 1.00 55.22 97 SER A CA 1
ATOM 696 C C . SER A 1 97 ? 8.802 10.862 -26.830 1.00 55.22 97 SER A C 1
ATOM 698 O O . SER A 1 97 ? 9.869 11.464 -26.907 1.00 55.22 97 SER A O 1
ATOM 700 N N . ARG A 1 98 ? 8.437 9.936 -27.718 1.00 66.12 98 ARG A N 1
ATOM 701 C CA . ARG A 1 98 ? 8.927 9.847 -29.084 1.00 66.12 98 ARG A CA 1
ATOM 702 C C . ARG A 1 98 ? 7.768 10.202 -29.993 1.00 66.12 98 ARG A C 1
ATOM 704 O O . ARG A 1 98 ? 7.117 9.315 -30.521 1.00 66.12 98 ARG A O 1
ATOM 711 N N . ASP A 1 99 ? 7.523 11.488 -30.177 1.00 61.88 99 ASP A N 1
ATOM 712 C CA . ASP A 1 99 ? 7.220 11.996 -31.512 1.00 61.88 99 ASP A CA 1
ATOM 713 C C . ASP A 1 99 ? 7.293 13.522 -31.512 1.00 61.88 99 ASP A C 1
ATOM 715 O O . ASP A 1 99 ? 6.881 14.170 -30.551 1.00 61.88 99 ASP A O 1
ATOM 719 N N . GLY A 1 100 ? 7.845 14.086 -32.581 1.00 55.81 100 GLY A N 1
ATOM 720 C CA . GLY A 1 100 ? 8.078 15.521 -32.722 1.00 55.81 100 GLY A CA 1
ATOM 721 C C . GLY A 1 100 ? 9.539 15.879 -32.970 1.00 55.81 100 GLY A C 1
ATOM 722 O O . GLY A 1 100 ? 10.027 16.881 -32.454 1.00 55.81 100 GLY A O 1
ATOM 723 N N . GLY A 1 101 ? 10.248 15.051 -33.739 1.00 68.75 101 GLY A N 1
ATOM 724 C CA . GLY A 1 101 ? 11.289 15.599 -34.595 1.00 68.75 101 GLY A CA 1
ATOM 725 C C . GLY A 1 101 ? 10.624 16.419 -35.695 1.00 68.75 101 GLY A C 1
ATOM 726 O O . GLY A 1 101 ? 9.657 15.943 -36.276 1.00 68.75 101 GLY A O 1
ATOM 727 N N . GLU A 1 102 ? 11.120 17.633 -35.914 1.00 57.53 102 GLU A N 1
ATOM 728 C CA . GLU A 1 102 ? 11.402 18.271 -37.212 1.00 57.53 102 GLU A CA 1
ATOM 729 C C . GLU A 1 102 ? 12.094 19.623 -36.977 1.00 57.53 102 GLU A C 1
ATOM 731 O O . GLU A 1 102 ? 11.607 20.420 -36.142 1.00 57.53 102 GLU A O 1
#

Radius of gyration: 28.23 Å; chains: 1; bounding box: 39×35×110 Å

=== Feature glossary ===
Feature key, reading from the visual/contextual features back to the raw sequence:

Rendered structure images. Six rendered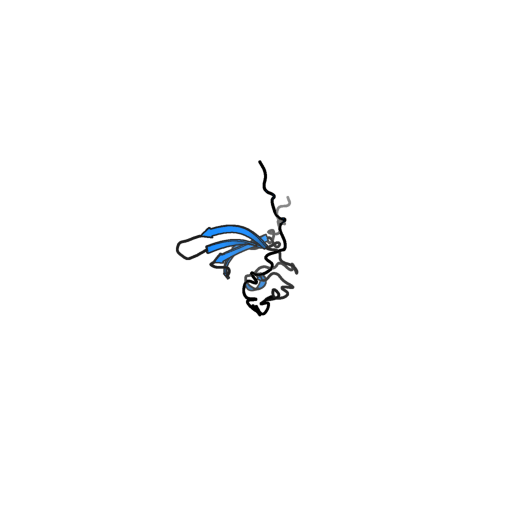 views show the 3D structure from the faces of a cube — i.e. along ±x, ±y, ±z. Rendering representation is drawn randomly per protein from cartoon (secondary-structure ribbons), sticks (backbone bonds), or molecular surface; coloring is either N→C rainbow (blue at the N-terminus through red at the C-terminus) or one color per chain.

Contact-map, Ramachandran, and PAE plots. The contact map is a binary N×N matrix image: pixel (i, j) is dark where Cα_i and Cα_j are within 8 Å and |i−j|>4. Because the |i−j|>4 filter removes local helical contacts, off-diagonal stripes parall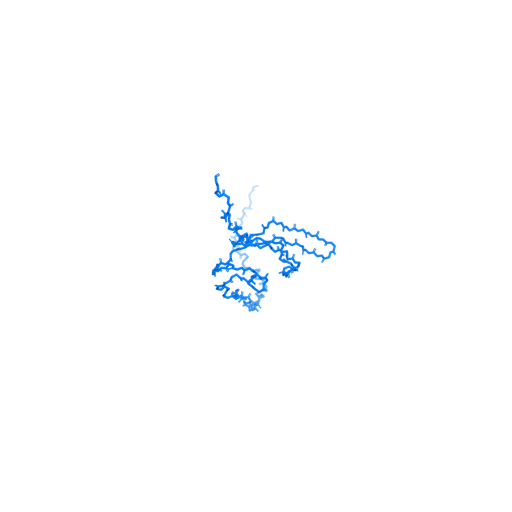el to the main diagonal indicate parallel β-sheets; stripes perpendicular to it indicate antiparallel β-sheets. The Ramachandran plot scatters every residue's (φ, ψ) pair against the sterically allowed regions. The PAE heatmap renders the predicted-aligned-error matrix.

InterPro / GO / CATH / organism. Database cross-references. InterPro integrates a dozen domain/family signature databases into unified entries with residue-range hits. GO terms attach function/process/location labels with evidence codes. CATH codes position the fold in a four-level structural taxonomy. Organism is the NCBI-taxonomy species name.

Nearest PDB structures. The Foldseek neighbor list gives the closest experimentally determined structures in the PDB, ranked by structural alignment. TM-score near 1 means near-identical fold; near 0.3 means only rough topology match. This is how one finds what a novel AlphaFold prediction most resembles in the solved-structure universe.

Predicted aligned error. PAE(i, j) answers: if I align the predicted and true structures on residue i, how far off (in Å) do I expect residue j to be? A block-diagonal PAE matrix with low values on the blocks and high values off-diagonal is the signature of a multi-domain protein with confidently predicted domains but uncertain inter-domain orientation.

Solvent-accessible surface area. Accessible surface area quantifies burial. A residue with SASA near zero is packed into the hydrophobic core; one with SASA >100 Å² sits on the surface. Computed here via the Shrake–Rupley numerical algorithm with a 1.4 Å probe.

B-factor. B-factor (Debye–Waller factor) reflects atomic displacement in the crystal lattice. It is an experimental observable (units Å²), not a prediction; low values mean the atom is pinned down, high values mean it moves or is heterogeneous across the crystal.

pLDDT. For AlphaFold models, the B-factor field carries pLDDT — the model's own estimate of local accuracy on a 0–100 scale. Regions with pLDDT<50 should be treated as essentially unmodeled; they often correspond to intrinsically disordered segments.

Backbone torsions (φ/ψ). φ (phi) and ψ (psi) are the two rotatable backbone dihedrals per residue: φ is the C(i-1)–N–Cα–C torsion, ψ is the N–Cα–C–N(i+1) torsion, both in degrees on (−180°, 180°]. α-helical residues cluster near (−60°, −45°); β-strand residues near (−120°, +130°). A Ramachandran plot is simply a scatter of (φ, ψ) for every residue.

Radius of gyration, Cα contacts, bounding box. Radius of gyration (Rg) is the root-mean-square distance of Cα atoms from their centroid — a single number for overall size and compactness. A globular domain of N residues has Rg ≈ 2.2·N^0.38 Å; an extended or disordered chain has a much larger Rg. The Cα contact count is the number of residue pairs whose Cα atoms are within 8 Å and are more than four positions apart in sequence — a standard proxy for tertiary packing density. The bounding box is the smallest axis-aligned box enclosing all Cα atoms.

Secondary structure (3-state, P-SEA). Three-state secondary structure (P-SEA) collapses the eight DSSP classes into helix (a), strand (b), and coil (c). P-SEA assigns these from Cα geometry alone — distances and angles — without requiring backbone oxygens, so it works on any Cα trace.

Secondary structure (8-state, DSSP). DSSP 8-state secondary structure assigns each residue one of H (α-helix), G (3₁₀-helix), I (π-helix), E (extended β-strand), B (isolated β-bridge), T (hydrogen-bonded turn), S (bend), or '-' (coil). The assignment is computed from backbone hydrogen-bond geometry via the Kabsch–Sander algorithm.

Foldseek 3Di. A 3Di character summarizes, for each residue, the relative orientation of the Cα frame of its nearest spatial neighbor. Because it encodes fold topology rather than chemistry, 3Di alignments detect remote structural similarity that sequence alignment misses.

mmCIF coordinates. The mmCIF block holds the 3D Cartesian coordinates of each backbone atom (N, Cα, C, O) in ångströms. mmCIF is the PDB's canonical archive format — a tagged-loop text representation of the atomic model.

Sequence. Sequence gives the chain of amino acids in standard one-letter code (A=alanine, C=cysteine, …, Y=tyrosine), read N→C. It is the only feature that is directly encoded by the gene; all structural features are derived from the folded form of this sequence.